Protein AF-A0A951YZ34-F1 (afdb_monomer_lite)

Sequence (95 aa):
LEALRAQADDEAGRLAVLALRVATIVHRRRDASDAPAPALSLSRGTLRLQTTREWAQRFPLAHQGLVAEARAWSQAGLFERFVYETIEPGAADAA

Secondary structure (DSSP, 8-state):
-HHHHTT--SHHHHHHHHHHHHHHHHT-S-S-S-----EEEEETTEEEEEEEHHHHHH-HHHHHHHHHHHHHHHHTTSSSEEEEEEE-TTSGGG-

Structure (mmCIF, N/CA/C/O backbone):
data_AF-A0A951YZ34-F1
#
_entry.id   AF-A0A951YZ34-F1
#
loop_
_atom_site.group_PDB
_atom_site.id
_atom_site.type_symbol
_atom_site.label_atom_id
_atom_site.label_alt_id
_atom_site.label_comp_id
_atom_site.label_asym_id
_atom_site.label_entity_id
_atom_site.label_seq_id
_atom_site.pdbx_PDB_ins_code
_atom_site.Cartn_x
_atom_site.Cartn_y
_atom_site.Cartn_z
_atom_site.occupancy
_atom_site.B_iso_or_equiv
_atom_site.auth_seq_id
_atom_site.auth_comp_id
_atom_site.auth_asym_id
_atom_site.auth_atom_id
_atom_site.pdbx_PDB_model_num
ATOM 1 N N . LEU A 1 1 ? -2.017 -5.767 11.957 1.00 58.59 1 LEU A N 1
ATOM 2 C CA . LEU A 1 1 ? -2.655 -4.441 11.754 1.00 58.59 1 LEU A CA 1
ATOM 3 C C . LEU A 1 1 ? -3.239 -3.899 13.057 1.00 58.59 1 LEU A C 1
ATOM 5 O O . LEU A 1 1 ? -3.147 -2.702 13.275 1.00 58.59 1 LEU A O 1
ATOM 9 N N . GLU A 1 2 ? -3.741 -4.751 13.956 1.00 56.38 2 GLU A N 1
ATOM 10 C CA . GLU A 1 2 ? -4.216 -4.336 15.289 1.00 56.38 2 GLU A CA 1
ATOM 11 C C . GLU A 1 2 ? -3.164 -3.622 16.149 1.00 56.38 2 GLU A C 1
ATOM 13 O O . GLU A 1 2 ? -3.451 -2.557 16.674 1.00 56.38 2 GLU A O 1
ATOM 18 N N . ALA A 1 3 ? -1.922 -4.115 16.214 1.00 56.34 3 ALA A N 1
ATOM 19 C CA . ALA A 1 3 ? -0.853 -3.421 16.948 1.00 56.34 3 ALA A CA 1
ATOM 20 C C . ALA A 1 3 ? -0.538 -2.018 16.388 1.00 56.34 3 ALA A C 1
ATOM 22 O O . ALA A 1 3 ? -0.089 -1.140 17.113 1.00 56.34 3 ALA A O 1
ATOM 23 N N . LEU A 1 4 ? -0.811 -1.799 15.098 1.00 57.56 4 LEU A N 1
ATOM 24 C CA . LEU A 1 4 ? -0.587 -0.520 14.433 1.00 57.56 4 LEU A CA 1
ATOM 25 C C . LEU A 1 4 ? -1.724 0.476 14.697 1.00 57.56 4 LEU A C 1
ATOM 27 O O . LEU A 1 4 ? -1.473 1.668 14.836 1.00 57.56 4 LEU A O 1
ATOM 31 N N . ARG A 1 5 ? -2.966 -0.022 14.811 1.00 58.47 5 ARG A N 1
ATOM 32 C CA . ARG A 1 5 ? -4.132 0.769 15.241 1.00 58.47 5 ARG A CA 1
ATOM 33 C C . ARG A 1 5 ? -3.898 1.435 16.593 1.00 58.47 5 ARG A C 1
ATOM 35 O O . ARG A 1 5 ? -4.360 2.544 16.787 1.00 58.47 5 ARG A O 1
ATOM 42 N N . ALA A 1 6 ? -3.179 0.760 17.487 1.00 57.72 6 ALA A N 1
ATOM 43 C CA . ALA A 1 6 ? -2.877 1.253 18.826 1.00 57.72 6 ALA A CA 1
ATOM 44 C C . ALA A 1 6 ? -1.716 2.268 18.887 1.00 57.72 6 ALA A C 1
ATOM 46 O O . ALA A 1 6 ? -1.494 2.846 19.943 1.00 57.72 6 ALA A O 1
ATOM 47 N N . GLN A 1 7 ? -0.945 2.448 17.804 1.00 58.53 7 GLN A N 1
ATOM 48 C CA . GLN A 1 7 ? 0.235 3.332 17.773 1.00 58.53 7 GLN A CA 1
ATOM 49 C C . GLN A 1 7 ? 0.129 4.493 16.774 1.00 58.53 7 GLN A C 1
ATOM 51 O O . GLN A 1 7 ? 0.877 5.458 16.891 1.00 58.53 7 GLN A O 1
ATOM 56 N N . ALA A 1 8 ? -0.766 4.412 15.787 1.00 60.09 8 ALA A N 1
ATOM 57 C CA . ALA A 1 8 ? -0.988 5.457 14.791 1.00 60.09 8 ALA A CA 1
ATOM 58 C C . ALA A 1 8 ? -2.284 6.226 15.103 1.00 60.09 8 ALA A C 1
ATOM 60 O O . ALA A 1 8 ? -3.280 6.105 14.379 1.00 60.09 8 ALA A O 1
ATOM 61 N N . ASP A 1 9 ? -2.271 6.974 16.211 1.00 66.00 9 ASP A N 1
ATOM 62 C CA . ASP A 1 9 ? -3.436 7.727 16.701 1.00 66.00 9 ASP A CA 1
ATOM 63 C C . ASP A 1 9 ? -3.897 8.806 15.705 1.00 66.00 9 ASP A C 1
ATOM 65 O O . ASP A 1 9 ? -5.093 9.081 15.584 1.00 66.00 9 ASP A O 1
ATOM 69 N N . ASP A 1 10 ? -2.986 9.353 14.894 1.00 78.44 10 ASP A N 1
ATOM 70 C CA . ASP A 1 10 ? -3.286 10.376 13.895 1.00 78.44 10 ASP A CA 1
ATOM 71 C C . ASP A 1 10 ? -3.179 9.879 12.438 1.00 78.44 10 ASP A C 1
ATOM 73 O O . ASP A 1 10 ? -2.628 8.823 12.111 1.00 78.44 10 ASP A O 1
ATOM 77 N N . GLU A 1 11 ? -3.791 10.636 11.527 1.00 81.69 11 GLU A N 1
ATOM 78 C CA . GLU A 1 11 ? -3.822 10.313 10.095 1.00 81.69 11 GLU A CA 1
ATOM 79 C C . GLU A 1 11 ? -2.422 10.310 9.468 1.00 81.69 11 GLU A C 1
ATOM 81 O O . GLU A 1 11 ? -2.114 9.454 8.634 1.00 81.69 11 GLU A O 1
ATOM 86 N N . ALA A 1 12 ? -1.551 11.213 9.921 1.00 82.06 12 ALA A N 1
ATOM 87 C CA . ALA A 1 12 ? -0.175 11.320 9.457 1.00 82.06 12 ALA A CA 1
ATOM 88 C C . ALA A 1 12 ? 0.645 10.062 9.790 1.00 82.06 12 ALA A C 1
ATOM 90 O O . ALA A 1 12 ? 1.341 9.536 8.918 1.00 82.06 12 ALA A O 1
ATOM 91 N N . GLY A 1 13 ? 0.518 9.516 11.003 1.00 84.94 13 GLY A N 1
ATOM 92 C CA . GLY A 1 13 ? 1.166 8.267 11.397 1.00 84.94 13 GLY A CA 1
ATOM 93 C C . GLY A 1 13 ? 0.681 7.076 10.571 1.00 84.94 13 GLY A C 1
ATOM 94 O O . GLY A 1 13 ? 1.484 6.248 10.129 1.00 84.94 13 GLY A O 1
ATOM 95 N N . ARG A 1 14 ? -0.624 7.015 10.272 1.00 85.25 14 ARG A N 1
ATOM 96 C CA . ARG A 1 14 ? -1.188 5.975 9.394 1.00 85.25 14 ARG A CA 1
ATOM 97 C C . ARG A 1 14 ? -0.628 6.067 7.975 1.00 85.25 14 ARG A C 1
ATOM 99 O O . ARG A 1 14 ? -0.245 5.041 7.411 1.00 85.25 14 ARG A O 1
ATOM 106 N N . LEU A 1 15 ? -0.524 7.275 7.420 1.00 86.25 15 LEU A N 1
ATOM 107 C CA . LEU A 1 15 ? 0.095 7.502 6.111 1.00 86.25 15 LEU A CA 1
ATOM 108 C C . LEU A 1 15 ? 1.576 7.119 6.096 1.00 86.25 15 LEU A C 1
ATOM 110 O O . LEU A 1 15 ? 2.013 6.460 5.155 1.00 86.25 15 LEU A O 1
ATOM 114 N N . ALA A 1 16 ? 2.337 7.473 7.132 1.00 87.50 16 ALA A N 1
ATOM 115 C CA . ALA A 1 16 ? 3.757 7.143 7.225 1.00 87.50 16 ALA A CA 1
ATOM 116 C C . ALA A 1 16 ? 3.987 5.625 7.229 1.00 87.50 16 ALA A C 1
ATOM 118 O O . ALA A 1 16 ? 4.837 5.116 6.494 1.00 87.50 16 ALA A O 1
ATOM 119 N N . VAL A 1 17 ? 3.186 4.877 7.997 1.00 88.56 17 VAL A N 1
ATOM 120 C CA . VAL A 1 17 ? 3.270 3.413 7.986 1.00 88.56 17 VAL A CA 1
ATOM 121 C C . VAL A 1 17 ? 2.887 2.847 6.624 1.00 88.56 17 VAL A C 1
ATOM 123 O O . VAL A 1 17 ? 3.555 1.929 6.142 1.00 88.56 17 VAL A O 1
ATOM 126 N N . LEU A 1 18 ? 1.826 3.359 5.995 1.00 88.50 18 LEU A N 1
ATOM 127 C CA . LEU A 1 18 ? 1.456 2.887 4.668 1.00 88.50 18 LEU A CA 1
ATOM 128 C C . LEU A 1 18 ? 2.578 3.141 3.662 1.00 88.50 18 LEU A C 1
ATOM 130 O O . LEU A 1 18 ? 2.946 2.221 2.935 1.00 88.50 18 LEU A O 1
ATOM 134 N N . ALA A 1 19 ? 3.125 4.356 3.630 1.00 87.56 19 ALA A N 1
ATOM 135 C CA . ALA A 1 19 ? 4.210 4.726 2.733 1.00 87.56 19 ALA A CA 1
ATOM 136 C C . ALA A 1 19 ? 5.410 3.789 2.915 1.00 87.56 19 ALA A C 1
ATOM 138 O O . ALA A 1 19 ? 5.940 3.271 1.933 1.00 87.56 19 ALA A O 1
ATOM 139 N N . LEU A 1 20 ? 5.770 3.478 4.165 1.00 88.81 20 LEU A N 1
ATOM 140 C CA . LEU A 1 20 ? 6.824 2.515 4.472 1.00 88.81 20 LEU A CA 1
ATOM 141 C C . LEU A 1 20 ? 6.496 1.112 3.938 1.00 88.81 20 LEU A C 1
ATOM 143 O O . LEU A 1 20 ? 7.334 0.483 3.295 1.00 88.81 20 LEU A O 1
ATOM 147 N N . ARG A 1 21 ? 5.277 0.610 4.159 1.00 89.75 21 ARG A N 1
ATOM 148 C CA . ARG A 1 21 ? 4.865 -0.725 3.693 1.00 89.75 21 ARG A CA 1
ATOM 149 C C . ARG A 1 21 ? 4.826 -0.812 2.168 1.00 89.75 21 ARG A C 1
ATOM 151 O O . ARG A 1 21 ? 5.373 -1.759 1.603 1.00 89.75 21 ARG A O 1
ATOM 158 N N . VAL A 1 22 ? 4.277 0.196 1.495 1.00 88.75 22 VAL A N 1
ATOM 159 C CA . VAL A 1 22 ? 4.304 0.312 0.029 1.00 88.75 22 VAL A CA 1
ATOM 160 C C . VAL A 1 22 ? 5.747 0.331 -0.475 1.00 88.75 22 VAL A C 1
ATOM 162 O O . VAL A 1 22 ? 6.078 -0.459 -1.359 1.00 88.75 22 VAL A O 1
ATOM 165 N N . ALA A 1 23 ? 6.631 1.127 0.134 1.00 86.75 23 ALA A N 1
ATOM 166 C CA . ALA A 1 23 ? 8.047 1.158 -0.224 1.00 86.75 23 ALA A CA 1
ATOM 167 C C . ALA A 1 23 ? 8.698 -0.230 -0.100 1.00 86.75 23 ALA A C 1
ATOM 169 O O . ALA A 1 23 ? 9.396 -0.664 -1.013 1.00 86.75 23 ALA A O 1
ATOM 170 N N . THR A 1 24 ? 8.417 -0.995 0.961 1.00 87.56 24 THR A N 1
ATOM 171 C CA . THR A 1 24 ? 8.970 -2.358 1.099 1.00 87.56 24 THR A CA 1
ATOM 172 C C . THR A 1 24 ? 8.459 -3.340 0.041 1.00 87.56 24 THR A C 1
ATOM 174 O O . THR A 1 24 ?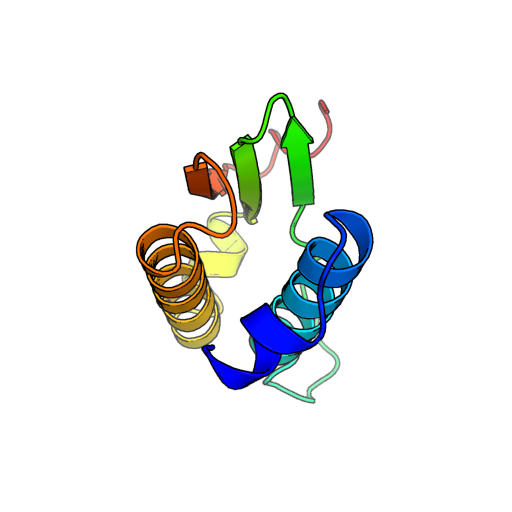 9.185 -4.257 -0.344 1.00 87.56 24 THR A O 1
ATOM 177 N N . ILE A 1 25 ? 7.230 -3.158 -0.452 1.00 87.38 25 ILE A N 1
ATOM 178 C CA . ILE A 1 25 ? 6.661 -3.987 -1.523 1.00 87.38 25 ILE A CA 1
ATOM 179 C C . ILE A 1 25 ? 7.314 -3.637 -2.863 1.00 87.38 25 ILE A C 1
ATOM 181 O O . ILE A 1 25 ? 7.700 -4.538 -3.610 1.00 87.38 25 ILE A O 1
ATOM 185 N N . VAL A 1 26 ? 7.461 -2.343 -3.152 1.00 82.75 26 VAL A N 1
ATOM 186 C CA . VAL A 1 26 ? 8.025 -1.843 -4.412 1.00 82.75 26 VAL A CA 1
ATOM 187 C C . VAL A 1 26 ? 9.530 -2.124 -4.500 1.00 82.75 26 VAL A C 1
ATOM 189 O O . VAL A 1 26 ? 10.009 -2.562 -5.542 1.00 82.75 26 VAL A O 1
ATOM 192 N N . HIS A 1 27 ? 10.264 -1.993 -3.393 1.00 79.25 27 HIS A N 1
ATOM 193 C CA . HIS A 1 27 ? 11.710 -2.247 -3.310 1.00 79.25 27 HIS A CA 1
ATOM 194 C C . HIS A 1 27 ? 12.066 -3.681 -2.889 1.00 79.25 27 HIS A C 1
ATOM 196 O O . HIS A 1 27 ? 13.180 -3.955 -2.438 1.00 79.25 27 HIS A O 1
ATOM 202 N N . ARG A 1 28 ? 11.133 -4.633 -3.025 1.00 73.19 28 ARG A N 1
ATOM 203 C CA . ARG A 1 28 ? 11.371 -6.033 -2.635 1.00 73.19 28 ARG A CA 1
ATOM 204 C C . ARG A 1 28 ? 12.522 -6.674 -3.415 1.00 73.19 28 ARG A C 1
ATOM 206 O O . ARG A 1 28 ? 13.193 -7.565 -2.897 1.00 73.19 28 ARG A O 1
ATOM 213 N N . ARG A 1 29 ? 12.768 -6.218 -4.646 1.00 66.00 29 ARG A N 1
ATOM 214 C CA . ARG A 1 29 ? 13.994 -6.526 -5.385 1.00 66.00 29 ARG A CA 1
ATOM 215 C C . ARG A 1 29 ? 15.035 -5.455 -5.058 1.00 66.00 29 ARG A C 1
ATOM 217 O O . ARG A 1 29 ? 14.808 -4.283 -5.326 1.00 66.00 29 ARG A O 1
ATOM 224 N N . ARG A 1 30 ? 16.171 -5.873 -4.486 1.00 61.72 30 ARG A N 1
ATOM 225 C CA . ARG A 1 30 ? 17.331 -4.999 -4.217 1.00 61.72 30 ARG A CA 1
ATOM 226 C C . ARG A 1 30 ? 18.123 -4.638 -5.477 1.00 61.72 30 ARG A C 1
ATOM 228 O O . ARG A 1 30 ? 19.031 -3.818 -5.390 1.00 61.72 30 ARG A O 1
ATOM 235 N N . ASP A 1 31 ? 17.805 -5.251 -6.617 1.00 60.66 31 ASP A N 1
ATOM 236 C CA . ASP A 1 31 ? 18.414 -4.889 -7.893 1.00 60.66 31 ASP A CA 1
ATOM 237 C C . ASP A 1 31 ? 17.944 -3.478 -8.250 1.00 60.66 31 ASP A C 1
ATOM 239 O O . ASP A 1 31 ? 16.759 -3.263 -8.491 1.00 60.66 31 ASP A O 1
ATOM 243 N N . ALA A 1 32 ? 18.871 -2.523 -8.245 1.00 55.00 32 ALA A N 1
ATOM 244 C CA . ALA A 1 32 ? 18.658 -1.078 -8.357 1.00 55.00 32 ALA A CA 1
ATOM 245 C C . ALA A 1 32 ? 18.033 -0.587 -9.686 1.00 55.00 32 ALA A C 1
ATOM 247 O O . ALA A 1 32 ? 18.134 0.591 -10.016 1.00 55.00 32 ALA A O 1
ATOM 248 N N . SER A 1 33 ? 17.413 -1.467 -10.472 1.00 54.91 33 SER A N 1
ATOM 249 C CA . SER A 1 33 ? 16.780 -1.121 -11.741 1.00 54.91 33 SER A CA 1
ATOM 250 C C . SER A 1 33 ? 15.336 -0.682 -11.495 1.00 54.91 33 SER A C 1
ATOM 252 O O . SER A 1 33 ? 14.474 -1.512 -11.213 1.00 54.91 33 SER A O 1
ATOM 254 N N . ASP A 1 34 ? 15.114 0.631 -11.598 1.00 60.16 34 ASP A N 1
ATOM 255 C CA . ASP A 1 34 ? 13.820 1.308 -11.751 1.00 60.16 34 ASP A CA 1
ATOM 256 C C . ASP A 1 34 ? 12.687 0.762 -10.876 1.00 60.16 34 ASP A C 1
ATOM 258 O O . ASP A 1 34 ? 11.695 0.193 -11.345 1.00 60.16 34 ASP A O 1
ATOM 262 N N . ALA A 1 35 ? 12.813 0.983 -9.568 1.00 62.38 35 ALA A N 1
ATOM 263 C CA . ALA A 1 35 ? 11.632 1.017 -8.723 1.00 62.38 35 ALA A CA 1
ATOM 264 C C . ALA A 1 35 ? 10.782 2.230 -9.153 1.00 62.38 35 ALA A C 1
ATOM 266 O O . ALA A 1 35 ? 11.295 3.349 -9.162 1.00 62.38 35 ALA A O 1
ATOM 267 N N . PRO A 1 36 ? 9.507 2.051 -9.527 1.00 67.62 36 PRO A N 1
ATOM 268 C CA . PRO A 1 36 ? 8.644 3.166 -9.866 1.00 67.62 36 PRO A CA 1
ATOM 269 C C . PRO A 1 36 ? 8.419 3.997 -8.608 1.00 67.62 36 PRO A C 1
ATOM 271 O O . PRO A 1 36 ? 8.398 3.469 -7.493 1.00 67.62 36 PRO A O 1
ATOM 274 N N . ALA A 1 37 ? 8.160 5.281 -8.797 1.00 69.12 37 ALA A N 1
ATOM 275 C CA . ALA A 1 37 ? 7.528 6.090 -7.772 1.00 69.12 37 ALA A CA 1
ATOM 276 C C . ALA A 1 37 ? 6.006 5.914 -7.915 1.00 69.12 37 ALA A C 1
ATOM 278 O O . ALA A 1 37 ? 5.417 6.511 -8.818 1.00 69.12 37 ALA A O 1
ATOM 279 N N . PRO A 1 38 ? 5.340 5.061 -7.111 1.00 80.06 38 PRO A N 1
ATOM 280 C CA . PRO A 1 38 ? 3.887 5.052 -7.097 1.00 80.06 38 PRO A CA 1
ATOM 281 C C . PRO A 1 38 ? 3.376 6.410 -6.605 1.00 80.06 38 PRO A C 1
ATOM 283 O O . PRO A 1 38 ? 3.881 6.947 -5.617 1.00 80.06 38 PRO A O 1
ATOM 286 N N . ALA A 1 39 ? 2.349 6.946 -7.259 1.00 86.00 39 ALA A N 1
ATOM 287 C CA . ALA A 1 39 ? 1.694 8.156 -6.785 1.00 86.00 39 ALA A CA 1
ATOM 288 C C . ALA A 1 39 ? 0.755 7.799 -5.627 1.00 86.00 39 ALA A C 1
ATOM 290 O O . ALA A 1 39 ? -0.084 6.901 -5.750 1.00 86.00 39 ALA A O 1
ATOM 291 N N . LEU A 1 40 ? 0.902 8.497 -4.501 1.00 87.25 40 LEU A N 1
ATOM 292 C CA . LEU A 1 40 ? 0.044 8.359 -3.329 1.00 87.25 40 LEU A CA 1
ATOM 293 C C . LEU A 1 40 ? -0.663 9.692 -3.077 1.00 87.25 40 LEU A C 1
ATOM 295 O O . LEU A 1 40 ? -0.004 10.706 -2.861 1.00 87.25 40 LEU A O 1
ATOM 299 N N . SER A 1 41 ? -1.993 9.689 -3.080 1.00 87.38 41 SER A N 1
ATOM 300 C CA . SER A 1 41 ? -2.800 10.873 -2.777 1.00 87.38 41 SER A CA 1
ATOM 301 C C . SER A 1 41 ? -3.878 10.556 -1.746 1.00 87.38 41 SER A C 1
ATOM 303 O O . SER A 1 41 ? -4.534 9.517 -1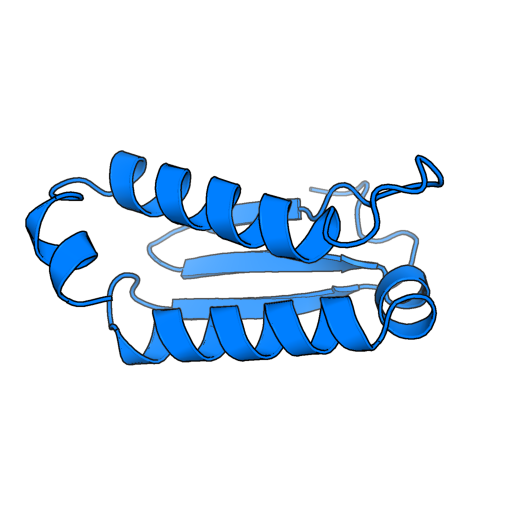.806 1.00 87.38 41 SER A O 1
ATOM 305 N N . LEU A 1 42 ? -4.062 11.462 -0.785 1.00 85.56 42 LEU A N 1
ATOM 306 C CA . LEU A 1 42 ? -5.137 11.403 0.200 1.00 85.56 42 LEU A CA 1
ATOM 307 C C . LEU A 1 42 ? -6.066 12.596 -0.021 1.00 85.56 42 LEU A C 1
ATOM 309 O O . LEU A 1 42 ? -5.631 13.744 0.024 1.00 85.56 42 LEU A O 1
ATOM 313 N N . SER A 1 43 ? -7.348 12.330 -0.252 1.00 84.75 43 SER A N 1
ATOM 314 C CA . SER A 1 43 ? -8.361 13.374 -0.398 1.00 84.75 43 SER A CA 1
ATOM 315 C C . SER A 1 43 ? -9.676 12.920 0.215 1.00 84.75 43 SER A C 1
ATOM 317 O O . SER A 1 43 ? -10.177 11.849 -0.124 1.00 84.75 43 SER A O 1
ATOM 319 N N . ARG A 1 44 ? -10.239 13.732 1.122 1.00 83.88 44 ARG A N 1
ATOM 320 C CA . ARG A 1 44 ? -11.529 13.474 1.795 1.00 83.88 44 ARG A CA 1
ATOM 321 C C . ARG A 1 44 ? -11.630 12.042 2.352 1.00 83.88 44 ARG A C 1
ATOM 323 O O . ARG A 1 44 ? -12.540 11.307 1.989 1.00 83.88 44 ARG A O 1
ATOM 330 N N . GLY A 1 45 ? -10.625 11.600 3.115 1.00 82.12 45 GLY A N 1
ATOM 331 C CA . GLY A 1 45 ? -10.582 10.246 3.691 1.00 82.12 45 GLY A CA 1
ATOM 332 C C . GLY A 1 45 ? -10.391 9.100 2.683 1.00 82.12 45 GLY A C 1
ATOM 333 O O . GLY A 1 45 ? -10.273 7.941 3.086 1.00 82.12 45 GLY A O 1
ATOM 334 N N . THR A 1 46 ? -10.327 9.400 1.380 1.00 87.06 46 THR A N 1
ATOM 335 C CA . THR A 1 46 ? -10.028 8.441 0.316 1.00 87.06 46 THR A CA 1
ATOM 336 C C . THR A 1 46 ? -8.547 8.477 -0.014 1.00 87.06 46 THR A C 1
ATOM 338 O O . THR A 1 46 ? -8.022 9.476 -0.508 1.00 87.06 46 THR A O 1
ATOM 341 N N . LEU A 1 47 ? -7.888 7.353 0.221 1.00 90.00 47 LEU A N 1
ATOM 342 C CA . LEU A 1 47 ? -6.494 7.129 -0.104 1.00 90.00 47 LEU A CA 1
ATOM 343 C C . LEU A 1 47 ? -6.383 6.417 -1.445 1.00 90.00 47 LEU A C 1
ATOM 345 O O . LEU A 1 47 ? -7.021 5.387 -1.672 1.00 90.00 47 LEU A O 1
ATOM 349 N N . ARG A 1 48 ? -5.578 6.969 -2.343 1.00 91.75 48 ARG A N 1
ATOM 350 C CA . ARG A 1 48 ? -5.393 6.459 -3.694 1.00 91.75 48 ARG A CA 1
ATOM 351 C C . ARG A 1 48 ? -3.918 6.178 -3.930 1.00 91.75 48 ARG A C 1
ATOM 353 O O . ARG A 1 48 ? -3.074 7.043 -3.720 1.00 91.75 48 ARG A O 1
ATOM 360 N N . LEU A 1 49 ? -3.634 4.956 -4.362 1.00 90.88 49 LEU A N 1
ATOM 361 C CA . LEU A 1 49 ? -2.314 4.500 -4.773 1.00 90.88 49 LEU A CA 1
ATOM 362 C C . LEU A 1 49 ? -2.361 4.165 -6.262 1.00 90.88 49 LEU A C 1
ATOM 364 O O . LEU A 1 49 ? -3.151 3.316 -6.680 1.00 90.88 49 LEU A O 1
ATOM 368 N N . GLN A 1 50 ? -1.507 4.806 -7.050 1.00 91.44 50 GLN A N 1
ATOM 369 C CA . GLN A 1 50 ? -1.477 4.642 -8.499 1.00 91.44 50 GLN A CA 1
ATOM 370 C C . GLN A 1 50 ? -0.095 4.186 -8.953 1.00 91.44 50 GLN A C 1
ATOM 372 O O . GLN A 1 50 ? 0.934 4.639 -8.455 1.00 91.44 50 GLN A O 1
ATOM 377 N N . THR A 1 51 ? -0.078 3.271 -9.915 1.00 88.56 51 THR A N 1
ATOM 378 C CA . THR A 1 51 ? 1.145 2.773 -10.566 1.00 88.56 51 THR A CA 1
ATOM 379 C C . THR A 1 51 ? 0.931 2.708 -12.069 1.00 88.56 51 THR A C 1
ATOM 381 O O . THR A 1 51 ? -0.208 2.586 -12.5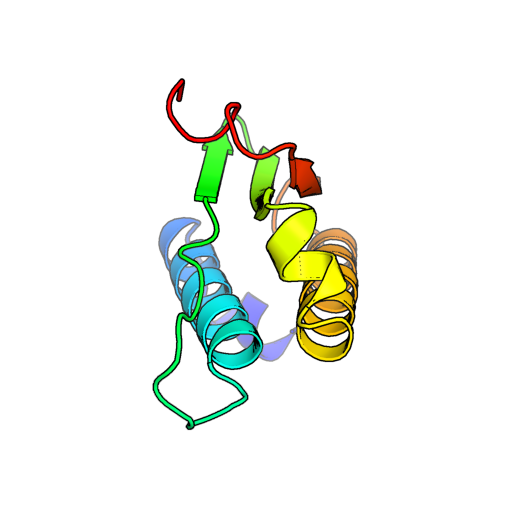14 1.00 88.56 51 THR A O 1
ATOM 384 N N . THR A 1 52 ? 1.992 2.755 -12.873 1.00 88.31 52 THR A N 1
ATOM 385 C CA . THR A 1 52 ? 1.834 2.560 -14.319 1.00 88.31 52 THR A CA 1
ATOM 386 C C . THR A 1 52 ? 1.490 1.103 -14.632 1.00 88.31 52 THR A C 1
ATOM 388 O O . THR A 1 52 ? 1.958 0.163 -13.979 1.00 88.31 52 THR A O 1
ATOM 391 N N . ARG A 1 53 ? 0.659 0.893 -15.654 1.00 87.31 53 ARG A N 1
ATOM 392 C CA . ARG A 1 53 ? 0.277 -0.443 -16.125 1.00 87.31 53 ARG A CA 1
ATOM 393 C C . ARG A 1 53 ? 1.484 -1.246 -16.604 1.00 87.31 53 ARG A C 1
ATOM 395 O O . ARG A 1 53 ? 1.564 -2.437 -16.318 1.00 87.31 53 ARG A O 1
ATOM 402 N N . GLU A 1 54 ? 2.423 -0.589 -17.281 1.00 86.81 54 GLU A N 1
ATOM 403 C CA . GLU A 1 54 ? 3.682 -1.194 -17.728 1.00 86.81 54 GLU A CA 1
ATOM 404 C C . GLU A 1 54 ? 4.478 -1.759 -16.545 1.00 86.81 54 GLU A C 1
ATOM 406 O O . GLU A 1 54 ? 4.897 -2.917 -16.567 1.00 86.81 54 GLU A O 1
ATOM 411 N N . TRP A 1 55 ? 4.612 -0.984 -15.464 1.00 85.75 55 TRP A N 1
ATOM 412 C CA . TRP A 1 55 ? 5.286 -1.460 -14.264 1.00 85.75 55 TRP A CA 1
ATOM 413 C C . TRP A 1 55 ? 4.567 -2.660 -13.644 1.00 85.75 55 TRP A C 1
ATOM 415 O O . TRP A 1 55 ? 5.201 -3.666 -13.325 1.00 85.75 55 TRP A O 1
ATOM 425 N N . ALA A 1 56 ? 3.242 -2.590 -13.506 1.00 87.31 56 ALA A N 1
ATOM 426 C CA . ALA A 1 56 ? 2.465 -3.681 -12.923 1.00 87.31 56 ALA A CA 1
ATOM 427 C C . ALA A 1 56 ? 2.607 -4.993 -13.719 1.00 87.31 56 ALA A C 1
ATOM 429 O O . ALA A 1 56 ? 2.649 -6.072 -13.128 1.00 87.31 56 ALA A O 1
ATOM 430 N N . GLN A 1 57 ? 2.733 -4.901 -15.048 1.00 87.50 57 GLN A N 1
ATOM 431 C CA . GLN A 1 57 ? 3.004 -6.044 -15.923 1.00 87.50 57 GLN A CA 1
ATOM 432 C C . GLN A 1 57 ? 4.437 -6.567 -15.773 1.00 87.50 57 GLN A C 1
ATOM 434 O O . GLN A 1 57 ? 4.647 -7.779 -15.756 1.00 87.50 57 GLN A O 1
ATOM 439 N N . ARG A 1 58 ? 5.419 -5.671 -15.628 1.00 85.25 58 ARG A N 1
ATOM 440 C CA . ARG A 1 58 ? 6.835 -6.026 -15.455 1.00 85.25 58 ARG A CA 1
ATOM 441 C C . ARG A 1 58 ? 7.138 -6.629 -14.079 1.00 85.25 58 ARG A C 1
ATOM 443 O O . ARG A 1 58 ? 8.037 -7.461 -13.961 1.00 85.25 58 ARG A O 1
ATOM 450 N N . PHE A 1 59 ? 6.381 -6.252 -13.047 1.00 85.50 59 PHE A N 1
ATOM 451 C CA . PHE A 1 59 ? 6.585 -6.683 -11.660 1.00 85.50 59 PHE A CA 1
ATOM 452 C C . PHE A 1 59 ? 5.297 -7.252 -11.030 1.00 85.50 59 PHE A C 1
ATOM 454 O O . PHE A 1 59 ? 4.784 -6.710 -10.045 1.00 85.50 59 PHE A O 1
ATOM 461 N N . PRO A 1 60 ? 4.788 -8.396 -11.527 1.00 86.88 60 PRO A N 1
ATOM 462 C CA . PRO A 1 60 ? 3.482 -8.930 -11.130 1.00 86.88 60 PRO A CA 1
ATOM 463 C C . PRO A 1 60 ? 3.389 -9.292 -9.640 1.00 86.88 60 PRO A C 1
ATOM 465 O O . PRO A 1 60 ? 2.333 -9.134 -9.032 1.00 86.88 60 PRO A O 1
ATOM 468 N N . LEU A 1 61 ? 4.489 -9.728 -9.014 1.00 87.38 61 LEU A 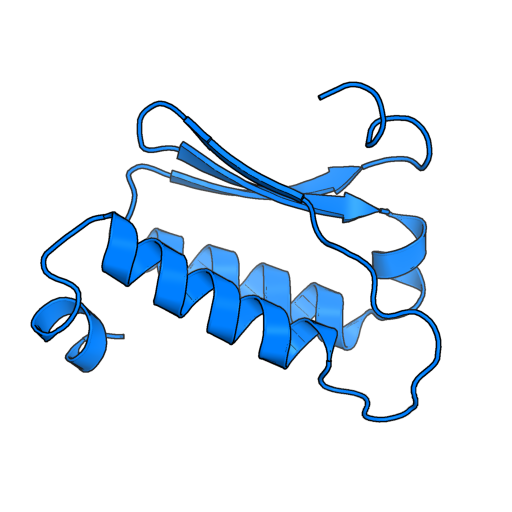N 1
ATOM 469 C CA . LEU A 1 61 ? 4.516 -10.041 -7.578 1.00 87.38 61 LEU A CA 1
ATOM 470 C C . LEU A 1 61 ? 4.416 -8.787 -6.699 1.00 87.38 61 LEU A C 1
ATOM 472 O O . LEU A 1 61 ? 3.757 -8.809 -5.660 1.00 87.38 61 LEU A O 1
ATOM 476 N N . ALA A 1 62 ? 5.060 -7.690 -7.108 1.00 87.19 62 ALA A N 1
ATOM 477 C CA . ALA A 1 62 ? 4.952 -6.415 -6.404 1.00 87.19 62 ALA A CA 1
ATOM 478 C C . ALA A 1 62 ? 3.538 -5.842 -6.575 1.00 87.19 62 ALA A C 1
ATOM 480 O O . ALA A 1 62 ? 2.919 -5.450 -5.589 1.00 87.19 62 ALA A O 1
ATOM 481 N N . HIS A 1 63 ? 2.987 -5.912 -7.791 1.00 89.12 63 HIS A N 1
ATOM 482 C CA . HIS A 1 63 ? 1.597 -5.556 -8.074 1.00 89.12 63 HIS A CA 1
ATOM 483 C C . HIS A 1 63 ? 0.605 -6.322 -7.181 1.00 89.12 63 HIS A C 1
ATOM 485 O O . HIS A 1 63 ? -0.218 -5.705 -6.508 1.00 89.12 63 HIS A O 1
ATOM 491 N N . GLN A 1 64 ? 0.718 -7.652 -7.092 1.00 91.00 64 GLN A N 1
ATOM 492 C CA . GLN A 1 64 ? -0.123 -8.461 -6.199 1.00 91.00 64 GLN A CA 1
ATOM 493 C C . GLN A 1 64 ? 0.039 -8.068 -4.725 1.00 91.00 64 GLN A C 1
ATOM 495 O O . GLN A 1 64 ? -0.948 -8.032 -3.988 1.00 91.00 64 GLN A O 1
ATOM 500 N N . GLY A 1 65 ? 1.261 -7.731 -4.303 1.00 90.62 65 GLY A N 1
ATOM 501 C CA . GLY A 1 65 ? 1.530 -7.196 -2.971 1.00 90.62 65 GLY A CA 1
ATOM 502 C C . GLY A 1 65 ? 0.759 -5.905 -2.694 1.00 90.62 65 GLY A C 1
ATOM 503 O O . GLY A 1 65 ? 0.118 -5.800 -1.652 1.00 90.62 65 GLY A O 1
ATOM 504 N N . LEU A 1 66 ? 0.751 -4.958 -3.638 1.00 89.94 66 LEU A N 1
ATOM 505 C CA . LEU A 1 66 ? 0.006 -3.700 -3.507 1.00 89.94 66 LEU A CA 1
ATOM 506 C C . LEU A 1 66 ? -1.514 -3.919 -3.492 1.00 89.94 66 LEU A C 1
ATOM 508 O O . LEU A 1 66 ? -2.211 -3.293 -2.695 1.00 89.94 66 LEU A O 1
ATOM 512 N N . VAL A 1 67 ? -2.033 -4.847 -4.305 1.00 91.69 67 VAL A N 1
ATOM 513 C CA . VAL A 1 67 ? -3.457 -5.236 -4.272 1.00 91.69 67 VAL A CA 1
ATOM 514 C C . VAL A 1 67 ? -3.836 -5.803 -2.901 1.00 91.69 67 VAL A C 1
ATOM 516 O O . VAL A 1 67 ? -4.872 -5.436 -2.342 1.00 91.69 67 VAL A O 1
ATOM 519 N N . ALA A 1 68 ? -3.014 -6.703 -2.356 1.00 91.44 68 ALA A N 1
ATOM 520 C CA . ALA A 1 68 ? -3.248 -7.300 -1.045 1.00 91.44 68 ALA A CA 1
ATOM 521 C C . ALA A 1 68 ? -3.183 -6.249 0.071 1.00 91.44 68 ALA A C 1
ATOM 523 O O . ALA A 1 68 ? -4.027 -6.247 0.968 1.00 91.44 68 ALA A O 1
ATOM 524 N N . GLU A 1 69 ? -2.233 -5.320 -0.024 1.00 90.38 69 GLU A N 1
ATOM 525 C CA . GLU A 1 69 ? -2.077 -4.214 0.912 1.00 90.38 69 GLU A CA 1
ATOM 526 C C . GLU A 1 69 ? -3.316 -3.305 0.909 1.00 90.38 69 GLU A C 1
ATOM 528 O O . GLU A 1 69 ? -3.939 -3.113 1.952 1.00 90.38 69 GLU A O 1
ATOM 533 N N . ALA A 1 70 ? -3.759 -2.833 -0.259 1.00 89.94 70 ALA A N 1
ATOM 534 C CA . ALA A 1 70 ? -4.949 -1.988 -0.377 1.00 89.94 70 ALA A CA 1
ATOM 535 C C . ALA A 1 70 ? -6.208 -2.659 0.206 1.00 89.94 70 ALA A C 1
ATOM 537 O O . ALA A 1 70 ? -7.013 -2.014 0.888 1.00 89.94 70 ALA A O 1
ATOM 538 N N . ARG A 1 71 ? -6.361 -3.976 0.001 1.00 89.88 71 ARG A N 1
ATOM 539 C CA . ARG A 1 71 ? -7.446 -4.763 0.610 1.00 89.88 71 ARG A CA 1
ATOM 540 C C . ARG A 1 71 ? -7.327 -4.826 2.130 1.00 89.88 71 ARG A C 1
ATOM 542 O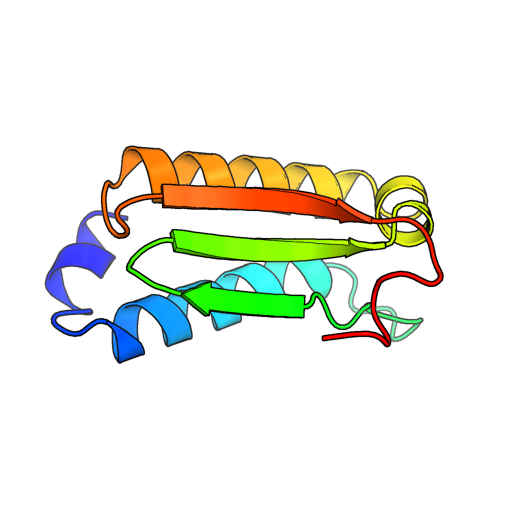 O . ARG A 1 71 ? -8.323 -4.606 2.812 1.00 89.88 71 ARG A O 1
ATOM 549 N N . ALA A 1 72 ? -6.135 -5.093 2.661 1.00 89.00 72 ALA A N 1
ATOM 550 C CA . ALA A 1 72 ? -5.912 -5.206 4.099 1.00 89.00 72 ALA A CA 1
ATOM 551 C C . ALA A 1 72 ? -6.205 -3.888 4.834 1.00 89.00 72 ALA A C 1
ATOM 553 O O . ALA A 1 72 ? -6.840 -3.891 5.887 1.00 89.00 72 ALA A O 1
ATOM 554 N N . TRP A 1 73 ? -5.802 -2.754 4.260 1.00 88.06 73 TRP A N 1
ATOM 555 C CA . TRP A 1 73 ? -6.083 -1.435 4.831 1.00 88.06 73 TRP A CA 1
ATOM 556 C C . TRP A 1 73 ? -7.553 -1.029 4.704 1.00 88.06 73 TRP A C 1
ATOM 558 O O . TRP A 1 73 ? -8.097 -0.452 5.645 1.00 88.06 73 TRP A O 1
ATOM 568 N N . SER A 1 74 ? -8.213 -1.387 3.595 1.00 86.44 74 SER A N 1
ATOM 569 C CA . SER A 1 74 ? -9.664 -1.200 3.447 1.00 86.44 74 SER A CA 1
ATOM 570 C C . SER A 1 74 ? -10.439 -1.992 4.503 1.00 86.44 74 SER A C 1
ATOM 572 O O . SER A 1 74 ? -11.330 -1.454 5.150 1.00 86.44 74 SER A O 1
ATOM 574 N N . GLN A 1 75 ? -10.070 -3.257 4.731 1.00 87.00 75 GLN A N 1
ATOM 575 C CA . GLN A 1 75 ? -10.690 -4.108 5.756 1.00 87.00 75 GLN A CA 1
ATOM 576 C C . GLN A 1 75 ? -10.414 -3.615 7.179 1.00 87.00 75 GLN A C 1
ATOM 578 O O . GLN A 1 75 ? -11.258 -3.758 8.059 1.00 87.00 75 GLN A O 1
ATOM 583 N N . ALA A 1 76 ? -9.242 -3.023 7.414 1.00 84.12 76 ALA A N 1
ATOM 584 C CA . ALA A 1 76 ? -8.902 -2.445 8.706 1.00 84.12 76 ALA A CA 1
ATOM 585 C C . ALA A 1 76 ? -9.704 -1.172 9.026 1.00 84.12 76 ALA A C 1
ATOM 587 O O . ALA A 1 76 ? -9.675 -0.739 10.177 1.00 84.12 76 ALA A O 1
ATOM 588 N N . GLY A 1 77 ? -10.396 -0.568 8.050 1.00 82.62 77 GLY A N 1
ATOM 589 C CA . GLY A 1 77 ? -11.211 0.635 8.255 1.00 82.62 77 GLY A CA 1
ATOM 590 C C . GLY A 1 77 ? -10.407 1.823 8.791 1.00 82.62 77 GLY A C 1
ATOM 591 O O . GLY A 1 77 ? -10.919 2.613 9.574 1.00 82.62 77 GLY A O 1
ATOM 592 N N . LEU A 1 78 ? -9.119 1.894 8.441 1.00 80.69 78 LEU A N 1
ATOM 593 C CA . LEU A 1 78 ? -8.194 2.945 8.887 1.00 80.69 78 LEU A CA 1
ATOM 594 C C . LEU A 1 78 ? -8.327 4.246 8.080 1.00 80.69 78 LEU A C 1
ATOM 596 O O . LEU A 1 78 ? -7.882 5.301 8.526 1.00 80.69 78 LEU A O 1
ATOM 600 N N . PHE A 1 79 ? -8.934 4.135 6.901 1.00 81.31 79 PHE A N 1
ATOM 601 C CA . PHE A 1 79 ? -9.337 5.213 6.008 1.00 81.31 79 PHE A CA 1
ATOM 602 C C . PHE A 1 79 ? -10.772 4.924 5.558 1.00 81.31 79 PHE A C 1
ATOM 604 O O . PHE A 1 79 ? -11.184 3.760 5.559 1.00 81.31 79 PHE A O 1
ATOM 611 N N . GLU A 1 80 ? -11.519 5.947 5.136 1.00 82.44 80 GLU A N 1
ATOM 612 C CA . GLU A 1 80 ? -12.878 5.746 4.608 1.00 82.44 80 GLU A CA 1
ATOM 613 C C . GLU A 1 80 ? -12.860 4.852 3.365 1.00 82.44 80 GLU A C 1
ATOM 615 O O . GLU A 1 80 ? -13.751 4.028 3.156 1.00 82.44 80 GLU A O 1
ATOM 620 N N . ARG A 1 81 ? -11.814 4.994 2.541 1.00 85.19 81 ARG A N 1
ATOM 621 C CA . ARG A 1 81 ? -11.617 4.178 1.346 1.00 85.19 81 ARG A CA 1
ATOM 622 C C . ARG A 1 81 ? -10.147 4.115 0.954 1.00 85.19 81 ARG A C 1
ATOM 624 O O . ARG A 1 81 ? -9.474 5.139 0.937 1.00 85.19 81 ARG A O 1
ATOM 631 N N . PHE A 1 82 ? -9.674 2.939 0.546 1.00 88.50 82 PHE A N 1
ATOM 632 C CA . PHE A 1 82 ? -8.386 2.782 -0.132 1.00 88.50 82 PHE A CA 1
ATOM 633 C C . PHE A 1 82 ? -8.627 2.237 -1.543 1.00 88.50 82 PHE A C 1
ATOM 635 O O . PHE A 1 82 ? -9.180 1.152 -1.721 1.00 88.50 82 PHE A O 1
ATOM 642 N N . VAL A 1 83 ? -8.203 2.990 -2.559 1.00 89.56 83 VAL A N 1
ATOM 643 C CA . VAL A 1 83 ? -8.193 2.570 -3.964 1.00 89.56 83 VAL A CA 1
ATOM 644 C C . VAL A 1 83 ? -6.762 2.325 -4.438 1.00 89.56 83 VAL A C 1
ATOM 646 O O . VAL A 1 83 ? -5.914 3.207 -4.341 1.00 89.56 83 VAL A O 1
ATOM 649 N N . TYR A 1 84 ? -6.501 1.135 -4.975 1.00 91.75 84 TYR A N 1
ATOM 650 C CA . TYR A 1 84 ? -5.302 0.867 -5.764 1.00 91.75 84 TYR A CA 1
ATOM 651 C C . TYR A 1 84 ? -5.695 0.675 -7.227 1.00 91.75 84 TYR A C 1
ATOM 653 O O . TYR A 1 84 ? -6.598 -0.110 -7.520 1.00 91.75 84 TYR A O 1
ATOM 661 N N . GLU A 1 85 ? -5.021 1.381 -8.131 1.00 91.31 85 GLU A N 1
ATOM 662 C CA . GLU A 1 85 ? -5.283 1.311 -9.567 1.00 91.31 85 GLU A CA 1
ATOM 663 C C . GLU A 1 85 ? -3.998 1.397 -10.400 1.00 91.31 85 GLU A C 1
ATOM 665 O O . GLU A 1 85 ? -2.953 1.891 -9.962 1.00 91.31 85 GLU A O 1
ATOM 670 N N . THR A 1 86 ? -4.086 0.887 -11.625 1.00 89.31 86 THR A N 1
ATOM 671 C CA . THR A 1 86 ? -3.030 0.998 -12.626 1.00 89.31 86 THR A CA 1
ATOM 672 C C . THR A 1 86 ? -3.462 1.974 -13.712 1.00 89.31 86 THR A C 1
ATOM 674 O O . THR A 1 86 ? -4.561 1.868 -14.250 1.00 89.31 86 THR A O 1
ATOM 677 N N . ILE A 1 87 ? -2.596 2.934 -14.023 1.00 88.44 87 ILE A N 1
ATOM 678 C CA . ILE A 1 87 ? -2.841 3.987 -15.013 1.00 88.44 87 ILE A CA 1
ATOM 679 C C . ILE A 1 87 ? -1.967 3.782 -16.252 1.00 88.44 87 ILE A C 1
ATOM 681 O O . ILE A 1 87 ? -0.907 3.153 -16.187 1.00 88.44 87 ILE A O 1
ATOM 685 N N . GLU A 1 88 ? -2.407 4.294 -17.397 1.00 80.62 88 GLU A N 1
ATOM 686 C CA . GLU A 1 88 ? -1.601 4.271 -18.620 1.00 80.62 88 GLU A CA 1
ATOM 687 C C . GLU A 1 88 ? -0.420 5.258 -18.521 1.00 80.62 88 GLU A C 1
ATOM 689 O O . GLU A 1 88 ? -0.535 6.292 -17.849 1.00 80.62 88 GLU A O 1
ATOM 694 N N . PRO A 1 89 ? 0.735 4.948 -19.143 1.00 60.31 89 PRO A N 1
ATOM 695 C CA . PRO A 1 89 ? 1.879 5.856 -19.179 1.00 60.31 89 PRO A CA 1
ATOM 696 C C . PRO A 1 89 ? 1.478 7.129 -19.942 1.00 60.31 89 PRO A C 1
ATOM 698 O O . PRO A 1 89 ? 1.247 7.092 -21.145 1.00 60.31 89 PRO A O 1
ATOM 701 N N . GLY A 1 90 ? 1.315 8.236 -19.216 1.00 56.56 90 GLY A N 1
ATOM 702 C CA . GLY A 1 90 ? 0.807 9.515 -19.736 1.00 56.56 90 GLY A CA 1
ATOM 703 C C . GLY A 1 90 ? -0.231 10.192 -18.835 1.00 56.56 90 GLY A C 1
ATOM 704 O O . GLY A 1 90 ? -0.431 11.396 -18.938 1.00 56.56 90 GLY A O 1
ATOM 705 N N . ALA A 1 91 ? -0.854 9.455 -17.908 1.00 54.41 91 ALA A N 1
ATOM 706 C CA . ALA A 1 91 ? -1.794 10.026 -16.933 1.00 54.41 91 ALA A CA 1
ATOM 707 C C . ALA A 1 91 ? -1.132 10.473 -15.612 1.00 54.41 91 ALA A C 1
ATOM 709 O O . ALA A 1 91 ? -1.766 11.154 -14.813 1.00 54.41 91 ALA A O 1
ATOM 710 N N . ALA A 1 92 ? 0.125 10.081 -15.367 1.00 51.69 92 ALA A N 1
ATOM 711 C CA . ALA A 1 92 ? 0.839 10.368 -14.118 1.00 51.69 92 ALA A CA 1
ATOM 712 C C . ALA A 1 92 ? 1.373 11.813 -14.025 1.00 51.69 92 ALA A C 1
ATOM 714 O O . ALA A 1 92 ? 1.574 12.298 -12.919 1.00 51.69 92 ALA A O 1
ATOM 715 N N . ASP A 1 93 ? 1.567 12.494 -15.162 1.00 44.69 93 ASP A N 1
ATOM 716 C CA . ASP A 1 93 ? 2.131 13.857 -15.251 1.00 44.69 93 ASP A CA 1
ATOM 717 C C . ASP A 1 93 ? 1.085 14.984 -15.118 1.00 44.69 93 ASP A C 1
ATOM 719 O O . ASP A 1 93 ? 1.413 16.159 -15.259 1.00 44.69 93 ASP A O 1
ATOM 723 N N . ALA A 1 94 ? -0.188 14.651 -14.883 1.00 40.59 94 ALA A N 1
ATOM 724 C CA . ALA A 1 94 ? -1.294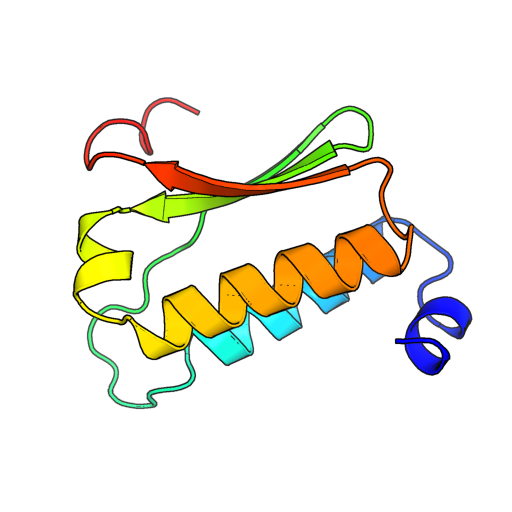 15.616 -14.897 1.00 40.59 94 ALA A CA 1
ATOM 725 C C . ALA A 1 94 ? -1.932 15.886 -13.518 1.00 40.59 94 ALA A C 1
ATOM 727 O O . ALA A 1 94 ? -3.025 16.454 -13.471 1.00 40.59 94 ALA A O 1
ATOM 728 N N . ALA A 1 95 ? -1.297 15.467 -12.417 1.00 39.97 95 ALA A N 1
ATOM 729 C CA . ALA A 1 95 ? -1.825 15.613 -11.055 1.00 39.97 95 ALA A CA 1
ATOM 730 C C . ALA A 1 95 ? -1.034 16.624 -10.217 1.00 39.97 95 ALA A C 1
ATOM 732 O O . ALA A 1 95 ? 0.214 16.535 -10.210 1.00 39.97 95 ALA A O 1
#

pLDDT: mean 78.98, std 13.75, range [39.97, 91.75]

Foldseek 3Di:
DVVQCVVCVDPVSVVVVLVVQLCCLQCVDVPPPDSDDWDWDDDPLEIETEEAPVVCVVCVSSVVSVVVSLVVVQVVPSTVHYDYDHDHVPPPVPD

Radius of gyration: 13.49 Å; chains: 1; bounding box: 32×26×39 Å